Protein AF-A0A2H6N7Z5-F1 (afdb_monomer)

Foldseek 3Di:
DVVVLQCDQAPVRVVVDDPVVNVVVLVVVLVVLQVLVVVLVVCVVVDDPVCVVVSVVSVVVSVVVQVSSCNSNVHRRDHDPPPPPPPDPPPPPPPDDDDDPPDDDDDDDDDDDDDD

Structure (mmCIF, N/CA/C/O backbone):
data_AF-A0A2H6N7Z5-F1
#
_entry.id   AF-A0A2H6N7Z5-F1
#
loop_
_atom_site.group_PDB
_atom_site.id
_atom_site.type_symbol
_atom_site.label_atom_id
_atom_site.label_alt_id
_atom_site.label_comp_id
_atom_site.label_asym_id
_atom_site.label_entity_id
_atom_site.label_seq_id
_atom_site.pdbx_PDB_ins_code
_atom_site.Cartn_x
_atom_site.Cartn_y
_atom_site.Cartn_z
_atom_site.occupancy
_atom_site.B_iso_or_equiv
_atom_site.auth_seq_id
_atom_site.auth_comp_id
_atom_site.auth_asym_id
_atom_site.auth_atom_id
_atom_site.pdbx_PDB_model_num
ATOM 1 N N . PRO A 1 1 ? -9.042 1.613 -3.367 1.00 92.50 1 PRO A N 1
ATOM 2 C CA . PRO A 1 1 ? -8.789 0.870 -2.099 1.00 92.50 1 PRO A CA 1
ATOM 3 C C . PRO A 1 1 ? -9.056 1.723 -0.845 1.00 92.50 1 PRO A C 1
ATOM 5 O O . PRO A 1 1 ? -9.774 1.280 0.043 1.00 92.50 1 PRO A O 1
ATOM 8 N N . MET A 1 2 ? -8.543 2.958 -0.789 1.00 97.31 2 MET A N 1
ATOM 9 C CA . MET A 1 2 ? -8.599 3.793 0.423 1.00 97.31 2 MET A CA 1
ATOM 10 C C . MET A 1 2 ? -9.995 4.194 0.902 1.00 97.31 2 MET A C 1
ATOM 12 O O . MET A 1 2 ? -10.219 4.280 2.104 1.00 97.31 2 MET A O 1
ATOM 16 N N . ALA A 1 3 ? -10.967 4.354 0.001 1.00 97.50 3 ALA A N 1
ATOM 17 C CA . ALA A 1 3 ? -12.356 4.592 0.399 1.00 97.50 3 ALA A CA 1
ATOM 18 C C . ALA A 1 3 ? -12.898 3.483 1.326 1.00 97.50 3 ALA A C 1
ATOM 20 O O . ALA A 1 3 ? -13.532 3.784 2.333 1.00 97.50 3 ALA A O 1
ATOM 21 N N . TYR A 1 4 ? -12.581 2.215 1.035 1.00 97.56 4 TYR A N 1
ATOM 22 C CA . TYR A 1 4 ? -12.947 1.084 1.893 1.00 97.56 4 TYR A CA 1
ATOM 23 C C . TYR A 1 4 ? -12.183 1.113 3.220 1.00 97.56 4 TYR A C 1
ATOM 25 O O . TYR A 1 4 ? -12.788 0.947 4.273 1.00 97.56 4 TYR A O 1
ATOM 33 N N . ALA A 1 5 ? -10.872 1.368 3.192 1.00 97.00 5 ALA A N 1
ATOM 34 C CA . ALA A 1 5 ? -10.083 1.444 4.419 1.00 97.00 5 ALA A CA 1
ATOM 35 C C . ALA A 1 5 ? -10.642 2.515 5.373 1.00 97.00 5 ALA A C 1
ATOM 37 O O . ALA A 1 5 ? -10.934 2.207 6.523 1.00 97.00 5 ALA A O 1
ATOM 38 N N . ARG A 1 6 ? -10.898 3.739 4.894 1.00 97.06 6 ARG A N 1
ATOM 39 C CA . ARG A 1 6 ? -11.478 4.812 5.724 1.00 97.06 6 ARG A CA 1
ATOM 40 C C . ARG A 1 6 ? -12.863 4.449 6.271 1.00 97.06 6 ARG A C 1
ATOM 42 O O . ARG A 1 6 ? -13.147 4.667 7.444 1.00 97.06 6 ARG A O 1
ATOM 49 N N . ALA A 1 7 ? -13.716 3.847 5.443 1.00 96.69 7 ALA A N 1
ATOM 50 C CA . ALA A 1 7 ? -15.079 3.503 5.842 1.00 96.69 7 ALA A CA 1
ATOM 51 C C . ALA A 1 7 ? -15.151 2.414 6.930 1.00 96.69 7 ALA A C 1
ATOM 53 O O . ALA A 1 7 ? -16.089 2.415 7.729 1.00 96.69 7 ALA A O 1
ATOM 54 N N . PHE A 1 8 ? -14.189 1.485 6.958 1.00 97.12 8 PHE A N 1
ATOM 55 C CA . PHE A 1 8 ? -14.290 0.264 7.768 1.00 97.12 8 PHE A CA 1
ATOM 56 C C . PHE A 1 8 ? -13.167 0.071 8.794 1.00 97.12 8 PHE A C 1
ATOM 58 O O . PHE A 1 8 ? -13.366 -0.655 9.765 1.00 97.12 8 PHE A O 1
ATOM 65 N N . LEU A 1 9 ? -11.999 0.688 8.599 1.00 96.69 9 LEU A N 1
ATOM 66 C CA . LEU A 1 9 ? -10.804 0.461 9.422 1.00 96.69 9 LEU A CA 1
ATOM 67 C C . LEU A 1 9 ? -10.391 1.664 10.271 1.00 96.69 9 LEU A C 1
ATOM 69 O O . LEU A 1 9 ? -9.684 1.464 11.256 1.00 96.69 9 LEU A O 1
ATOM 73 N N . GLU A 1 10 ? -10.849 2.872 9.929 1.00 95.56 10 GLU A N 1
ATOM 74 C CA . GLU A 1 10 ? -10.622 4.070 10.741 1.00 95.56 10 GLU A CA 1
ATOM 75 C C . GLU A 1 10 ? -11.198 3.873 12.149 1.00 95.56 10 GLU A C 1
ATOM 77 O O . GLU A 1 10 ? -12.313 3.373 12.300 1.00 95.56 10 GLU A O 1
ATOM 82 N N . GLU A 1 11 ? -10.466 4.270 13.192 1.00 91.12 11 GLU A N 1
ATOM 83 C CA . GLU A 1 11 ? -10.788 3.924 14.585 1.00 91.12 11 GLU A CA 1
ATOM 84 C C . GLU A 1 11 ? -12.216 4.323 15.009 1.00 91.12 11 GLU A C 1
ATOM 86 O O . GLU A 1 11 ? -12.893 3.600 15.748 1.00 91.12 11 GLU A O 1
ATOM 91 N N . THR A 1 12 ? -12.699 5.464 14.515 1.00 92.81 12 THR A N 1
ATOM 92 C CA . THR A 1 12 ? -14.048 5.989 14.778 1.00 92.81 12 THR A CA 1
ATOM 93 C C . THR A 1 12 ? -15.151 5.135 14.144 1.00 92.81 12 THR A C 1
ATOM 95 O O . THR A 1 12 ? -16.268 5.071 14.666 1.00 92.81 12 THR A O 1
ATOM 98 N N . ASN A 1 13 ? -14.848 4.454 13.037 1.00 92.06 13 ASN A N 1
ATOM 99 C CA . ASN A 1 13 ? -15.782 3.631 12.274 1.00 92.06 13 ASN A CA 1
ATOM 100 C C . ASN A 1 13 ? -15.653 2.141 12.602 1.00 92.06 13 ASN A C 1
ATOM 102 O O . ASN A 1 13 ? -16.670 1.457 12.690 1.00 92.06 13 ASN A O 1
ATOM 106 N N . ALA A 1 14 ? -14.438 1.652 12.848 1.00 93.31 14 ALA A N 1
ATOM 107 C CA . ALA A 1 14 ? -14.143 0.246 13.109 1.00 93.31 14 ALA A CA 1
ATOM 108 C C . ALA A 1 14 ? -14.918 -0.309 14.316 1.00 93.31 14 ALA A C 1
ATOM 110 O O . ALA A 1 14 ? -15.388 -1.442 14.270 1.00 93.31 14 ALA A O 1
ATOM 111 N N . LYS A 1 15 ? -15.150 0.514 15.353 1.00 94.00 15 LYS A N 1
ATOM 112 C CA . LYS A 1 15 ? -15.924 0.154 16.563 1.00 94.00 15 LYS A CA 1
ATOM 113 C C . LYS A 1 15 ? -17.388 -0.227 16.278 1.00 94.00 15 LYS A C 1
ATOM 115 O O . LYS A 1 15 ? -18.059 -0.759 17.156 1.00 94.00 15 LYS A O 1
ATOM 120 N N . LYS A 1 16 ? -17.897 0.05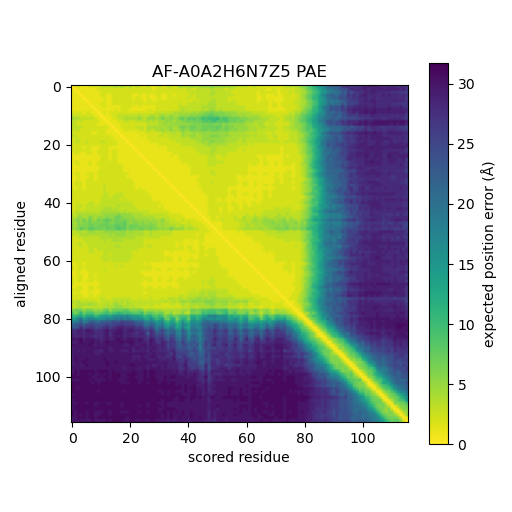8 15.072 1.00 96.31 16 LYS A N 1
ATOM 121 C CA . LYS A 1 16 ? -19.261 -0.280 14.627 1.00 96.31 16 LYS A CA 1
ATOM 122 C C . LYS A 1 16 ? -19.368 -1.701 14.057 1.00 96.31 16 LYS A C 1
ATOM 124 O O . LYS A 1 16 ? -20.480 -2.154 13.796 1.00 96.31 16 LYS A O 1
ATOM 129 N N . TYR A 1 17 ? -18.244 -2.385 13.842 1.00 96.56 17 TYR A N 1
ATOM 130 C CA . TYR A 1 17 ? -18.180 -3.684 13.177 1.00 96.56 17 TYR A CA 1
ATOM 131 C C . TYR A 1 17 ? -17.575 -4.760 14.091 1.00 96.56 17 TYR A C 1
ATOM 133 O O . TYR A 1 17 ? -16.820 -4.435 15.006 1.00 96.56 17 TYR A O 1
ATOM 141 N N . PRO A 1 18 ? -17.868 -6.052 13.852 1.00 97.56 18 PRO A N 1
ATOM 142 C CA . PRO A 1 18 ? -17.256 -7.144 14.604 1.00 97.56 18 PRO A CA 1
ATOM 143 C C . PRO A 1 18 ? -15.727 -7.186 14.454 1.00 97.56 18 PRO A C 1
ATOM 145 O O . PRO A 1 18 ? -15.202 -7.165 13.337 1.00 97.56 18 PRO A O 1
ATOM 148 N N . ASP A 1 19 ? -15.010 -7.349 15.570 1.00 96.25 19 ASP A N 1
ATOM 149 C CA . ASP A 1 19 ? -13.539 -7.362 15.616 1.00 96.25 19 ASP A CA 1
ATOM 150 C C . ASP A 1 19 ? -12.897 -8.353 14.639 1.00 96.25 19 ASP A C 1
ATOM 152 O O . ASP A 1 19 ? -11.852 -8.072 14.051 1.00 96.25 19 ASP A O 1
ATOM 156 N N . ASN A 1 20 ? -13.497 -9.532 14.456 1.00 97.25 20 ASN A N 1
ATOM 157 C CA . ASN A 1 20 ? -12.980 -10.554 13.547 1.00 97.25 20 ASN A CA 1
ATOM 158 C C . ASN A 1 20 ? -13.034 -10.103 12.079 1.00 97.25 20 ASN A C 1
ATOM 160 O O . ASN A 1 20 ? -12.112 -10.401 11.323 1.00 97.25 20 ASN A O 1
ATOM 164 N N . GLN A 1 21 ? -14.072 -9.362 11.684 1.00 97.00 21 GLN A N 1
ATOM 165 C CA . GLN A 1 21 ? -14.198 -8.825 10.327 1.00 97.00 21 GLN A CA 1
ATOM 166 C C . GLN A 1 21 ? -13.225 -7.666 10.102 1.00 97.00 21 GLN A C 1
ATOM 168 O O . GLN A 1 21 ? -12.567 -7.619 9.064 1.00 97.00 21 GLN A O 1
ATOM 173 N N . VAL A 1 22 ? -13.065 -6.781 11.094 1.00 97.31 22 VAL A N 1
ATOM 174 C CA . VAL A 1 22 ? -12.077 -5.690 11.041 1.00 97.31 22 VAL A CA 1
ATOM 175 C C . VAL A 1 22 ? -10.660 -6.257 10.926 1.00 97.31 22 VAL A C 1
ATOM 177 O O . VAL A 1 22 ? -9.891 -5.821 10.072 1.00 97.31 22 VAL A O 1
ATOM 180 N N . LYS A 1 23 ? -10.315 -7.272 11.731 1.00 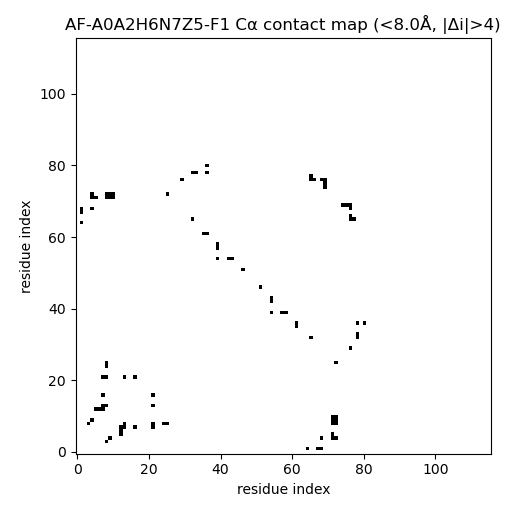96.94 23 LYS A N 1
ATOM 181 C CA . LYS A 1 23 ? -9.011 -7.955 11.664 1.00 96.94 23 LYS A CA 1
ATOM 182 C C . LYS A 1 23 ? -8.767 -8.613 10.308 1.00 96.94 23 LYS A C 1
ATOM 184 O O . LYS A 1 23 ? -7.678 -8.459 9.763 1.00 96.94 23 LYS A O 1
ATOM 189 N N . LEU A 1 24 ? -9.766 -9.306 9.758 1.00 98.00 24 LEU A N 1
ATOM 190 C CA . LEU A 1 24 ? -9.665 -9.919 8.433 1.00 98.00 24 LEU A CA 1
ATOM 191 C C . LEU A 1 24 ? -9.441 -8.865 7.345 1.00 98.00 24 LEU A C 1
ATOM 193 O O . LEU A 1 24 ? -8.568 -9.029 6.501 1.00 98.00 24 LEU A O 1
ATOM 197 N N . LEU A 1 25 ? -10.195 -7.765 7.375 1.00 98.00 25 LEU A N 1
ATOM 198 C CA . LEU A 1 25 ? -10.042 -6.702 6.389 1.00 98.00 25 LEU A CA 1
ATOM 199 C C . LEU A 1 25 ? -8.666 -6.031 6.492 1.00 98.00 25 LEU A C 1
ATOM 201 O O . LEU A 1 25 ? -8.042 -5.779 5.464 1.00 98.00 25 LEU A O 1
ATOM 205 N N . LYS A 1 26 ? -8.161 -5.800 7.712 1.00 97.44 26 LYS A N 1
ATOM 206 C CA . LYS A 1 26 ? -6.787 -5.320 7.918 1.00 97.44 26 LYS A CA 1
ATOM 207 C C . LYS A 1 26 ? -5.764 -6.246 7.260 1.00 97.44 26 LYS A C 1
ATOM 209 O O . LYS A 1 26 ? -4.870 -5.768 6.573 1.00 97.44 26 LYS A O 1
ATOM 214 N N . GLU A 1 27 ? -5.925 -7.554 7.429 1.00 97.88 27 GLU A N 1
ATOM 215 C CA . GLU A 1 27 ? -5.031 -8.542 6.824 1.00 97.88 27 GLU A CA 1
ATOM 216 C C . GLU A 1 27 ? -5.077 -8.522 5.291 1.00 97.88 27 GLU A C 1
ATOM 218 O O . GLU A 1 27 ? -4.034 -8.485 4.642 1.00 97.88 27 GLU A O 1
ATOM 223 N N . ILE A 1 28 ? -6.272 -8.431 4.702 1.00 98.12 28 ILE A N 1
ATOM 224 C CA . ILE A 1 28 ? -6.434 -8.290 3.247 1.00 98.12 28 ILE A CA 1
ATOM 225 C C . ILE A 1 28 ? -5.707 -7.039 2.731 1.00 98.12 28 ILE A C 1
ATOM 227 O O . ILE A 1 28 ? -5.070 -7.086 1.682 1.00 98.12 28 ILE A O 1
ATOM 231 N N . PHE A 1 29 ? -5.758 -5.922 3.462 1.00 98.25 29 PHE A N 1
ATOM 232 C CA . PHE A 1 29 ? -5.039 -4.705 3.075 1.00 98.25 29 PHE A CA 1
ATOM 233 C C . PHE A 1 29 ? -3.513 -4.842 3.156 1.00 98.25 29 PHE A C 1
ATOM 235 O O . PHE A 1 29 ? -2.824 -4.254 2.321 1.00 98.25 29 PHE A O 1
ATOM 242 N N . ARG A 1 30 ? -2.979 -5.630 4.098 1.00 97.56 30 ARG A N 1
ATOM 243 C CA . ARG A 1 30 ? -1.536 -5.936 4.152 1.00 97.56 30 ARG A CA 1
ATOM 244 C C . ARG A 1 30 ? -1.099 -6.752 2.944 1.00 97.56 30 ARG A C 1
ATOM 246 O O . ARG A 1 30 ? -0.141 -6.374 2.279 1.00 97.56 30 ARG A O 1
ATOM 253 N N . GLN A 1 31 ? -1.850 -7.801 2.617 1.00 97.44 31 GLN A N 1
ATOM 254 C CA . GLN A 1 31 ? -1.591 -8.630 1.437 1.00 97.44 31 GLN A CA 1
ATOM 255 C C . GLN A 1 31 ? -1.722 -7.823 0.142 1.00 97.44 31 GLN A C 1
ATOM 257 O O . GLN A 1 31 ? -0.921 -7.972 -0.775 1.00 97.44 31 GLN A O 1
ATOM 262 N N . PHE A 1 32 ? -2.700 -6.917 0.072 1.00 97.88 32 PHE A N 1
ATOM 263 C CA . PHE A 1 32 ? -2.850 -5.995 -1.051 1.00 97.88 32 PHE A CA 1
ATOM 264 C C . PHE A 1 32 ? -1.638 -5.067 -1.197 1.00 97.88 32 PHE A C 1
ATOM 266 O O . PHE A 1 32 ? -1.128 -4.905 -2.302 1.00 97.88 32 PHE A O 1
ATOM 273 N N . ALA A 1 33 ? -1.159 -4.478 -0.096 1.00 97.50 33 ALA A N 1
ATOM 274 C CA . ALA A 1 33 ? 0.037 -3.643 -0.108 1.00 97.50 33 ALA A CA 1
ATOM 275 C C . ALA A 1 33 ? 1.262 -4.433 -0.597 1.00 97.50 33 ALA A C 1
ATOM 277 O O . ALA A 1 33 ? 1.954 -3.977 -1.503 1.00 97.50 33 ALA A O 1
ATOM 278 N N . GLU A 1 34 ? 1.478 -5.638 -0.069 1.00 96.62 34 GLU A N 1
ATOM 279 C CA . GLU A 1 34 ? 2.557 -6.531 -0.499 1.00 96.62 34 GLU A CA 1
ATOM 280 C C . GLU A 1 34 ? 2.482 -6.851 -2.000 1.00 96.62 34 GLU A C 1
ATOM 282 O O . GLU A 1 34 ? 3.460 -6.653 -2.721 1.00 96.62 34 GLU A O 1
ATOM 287 N N . ALA A 1 35 ? 1.308 -7.254 -2.494 1.00 96.69 35 ALA A N 1
ATOM 288 C CA . ALA A 1 35 ? 1.101 -7.560 -3.906 1.00 96.69 35 ALA A CA 1
ATOM 289 C C . ALA A 1 35 ? 1.357 -6.343 -4.814 1.00 96.69 35 ALA A C 1
ATOM 291 O O . ALA A 1 35 ? 1.941 -6.485 -5.888 1.00 96.69 35 ALA A O 1
ATOM 292 N N . CYS A 1 36 ? 0.961 -5.137 -4.389 1.00 97.75 36 CYS A N 1
ATOM 293 C CA . CYS A 1 36 ? 1.259 -3.905 -5.122 1.00 97.75 36 CYS A CA 1
ATOM 294 C C . CYS A 1 36 ? 2.764 -3.625 -5.203 1.00 97.75 36 CYS A C 1
ATOM 296 O O . CYS A 1 36 ? 3.247 -3.241 -6.268 1.00 97.75 36 CYS A O 1
ATOM 298 N N . GLY A 1 37 ? 3.505 -3.823 -4.111 1.00 96.69 37 GLY A N 1
ATOM 299 C CA . GLY A 1 37 ? 4.956 -3.651 -4.115 1.00 96.69 37 GLY A CA 1
ATOM 300 C C . GLY A 1 37 ? 5.658 -4.655 -5.034 1.00 96.69 37 GLY A C 1
ATOM 301 O O . GLY A 1 37 ? 6.444 -4.245 -5.886 1.00 96.69 37 GLY A O 1
ATOM 302 N N . GLN A 1 38 ? 5.290 -5.938 -4.957 1.00 96.69 38 GLN A N 1
ATOM 303 C CA . GLN A 1 38 ? 5.837 -6.979 -5.838 1.00 96.69 38 GLN A CA 1
ATOM 304 C C . GLN A 1 38 ? 5.540 -6.682 -7.314 1.00 96.69 38 GLN A C 1
ATOM 306 O O . GLN A 1 38 ? 6.407 -6.824 -8.175 1.00 96.69 38 GLN A O 1
ATOM 311 N N . ALA A 1 39 ? 4.324 -6.220 -7.620 1.00 96.75 39 ALA A N 1
ATOM 312 C CA . ALA A 1 39 ? 3.951 -5.836 -8.977 1.00 96.75 39 ALA A CA 1
ATOM 313 C C . ALA A 1 39 ? 4.785 -4.655 -9.499 1.00 96.75 39 ALA A C 1
ATOM 315 O O . ALA A 1 39 ? 5.167 -4.658 -10.668 1.00 96.75 39 ALA A O 1
ATOM 316 N N . LEU A 1 40 ? 5.105 -3.670 -8.652 1.00 96.94 40 LEU A N 1
ATOM 317 C CA . LEU A 1 40 ? 5.973 -2.549 -9.026 1.00 96.94 40 LEU A CA 1
ATOM 318 C C . LEU A 1 40 ? 7.413 -2.991 -9.297 1.00 96.94 40 LEU A C 1
ATOM 320 O O . LEU A 1 40 ? 7.999 -2.513 -10.267 1.00 96.94 40 LEU A O 1
ATOM 324 N N . GLU A 1 41 ? 7.962 -3.909 -8.499 1.00 95.31 41 GLU A N 1
ATOM 325 C CA . GLU A 1 41 ? 9.297 -4.479 -8.737 1.00 95.31 41 GLU A CA 1
ATOM 326 C C . GLU A 1 41 ? 9.359 -5.272 -10.045 1.00 95.31 41 GLU A C 1
ATOM 328 O O . GLU A 1 41 ? 10.327 -5.173 -10.801 1.00 95.31 41 GLU A O 1
ATOM 333 N N . VAL A 1 42 ? 8.322 -6.065 -10.336 1.00 96.25 42 VAL A N 1
ATOM 334 C CA . VAL A 1 42 ? 8.218 -6.776 -11.615 1.00 96.25 42 VAL A CA 1
ATOM 335 C C . VAL A 1 42 ? 8.116 -5.776 -12.764 1.00 96.25 42 VAL A C 1
ATOM 337 O O . VAL A 1 42 ? 8.811 -5.942 -13.765 1.00 96.25 42 VAL A O 1
ATOM 340 N N . ASN A 1 43 ? 7.309 -4.720 -12.614 1.00 96.62 43 ASN A N 1
ATOM 341 C CA . ASN A 1 43 ? 7.165 -3.689 -13.638 1.00 96.62 43 ASN A CA 1
ATOM 342 C C . ASN A 1 43 ? 8.507 -3.002 -13.931 1.00 96.62 43 ASN A C 1
ATOM 344 O O . ASN A 1 43 ? 8.889 -2.880 -15.089 1.00 96.62 43 ASN A O 1
ATOM 348 N N . GLU A 1 44 ? 9.277 -2.654 -12.900 1.00 95.62 44 GLU A N 1
ATOM 349 C CA . GLU A 1 44 ? 10.592 -2.010 -13.034 1.00 95.62 44 GLU A CA 1
ATOM 350 C C . GLU A 1 44 ? 11.588 -2.800 -13.894 1.00 95.62 44 GLU A C 1
ATOM 352 O O . GLU A 1 44 ? 12.403 -2.208 -14.595 1.00 95.62 44 GLU A O 1
ATOM 357 N N . ARG A 1 45 ? 11.505 -4.136 -13.886 1.00 95.75 45 ARG A N 1
ATOM 358 C CA . ARG A 1 45 ? 12.376 -5.007 -14.694 1.00 95.75 45 ARG A CA 1
ATOM 359 C C . ARG A 1 45 ? 11.923 -5.140 -16.151 1.00 95.75 45 ARG A C 1
ATOM 361 O O . ARG A 1 45 ? 12.699 -5.615 -16.976 1.00 95.75 45 ARG A O 1
ATOM 368 N N . LEU A 1 46 ? 10.669 -4.802 -16.454 1.00 96.00 46 LEU A N 1
ATOM 369 C CA . LEU A 1 46 ? 10.033 -5.033 -17.758 1.00 96.00 46 LEU A CA 1
ATOM 370 C C . LEU A 1 46 ? 9.842 -3.754 -18.582 1.00 96.00 46 LEU A C 1
ATOM 372 O O . LEU A 1 46 ? 9.690 -3.836 -19.803 1.00 96.00 46 LEU A O 1
ATOM 376 N N . ILE A 1 47 ? 9.817 -2.594 -17.929 1.00 95.12 47 ILE A N 1
ATOM 377 C CA . ILE A 1 47 ? 9.626 -1.299 -18.583 1.00 95.12 47 ILE A CA 1
ATOM 378 C C . ILE A 1 47 ? 10.828 -0.891 -19.440 1.00 95.12 47 ILE A C 1
ATOM 380 O O . ILE A 1 47 ? 11.965 -1.312 -19.224 1.00 95.12 47 ILE A O 1
ATOM 384 N N . LYS A 1 48 ? 10.561 -0.035 -20.426 1.00 96.38 48 LYS A N 1
ATOM 385 C CA . LYS A 1 48 ? 11.577 0.593 -21.279 1.00 96.38 48 LYS A CA 1
ATOM 386 C C . LYS A 1 48 ? 11.986 1.966 -20.736 1.00 96.38 48 LYS A C 1
ATOM 388 O O . LYS A 1 48 ? 11.320 2.520 -19.864 1.00 96.38 48 LYS A O 1
ATOM 393 N N . GLU A 1 49 ? 13.080 2.523 -21.260 1.00 94.94 49 GLU A N 1
ATOM 394 C CA . GLU A 1 49 ? 13.647 3.807 -20.811 1.00 94.94 49 GLU A CA 1
ATOM 395 C C . GLU A 1 49 ? 12.641 4.969 -20.887 1.00 94.94 49 GLU A C 1
ATOM 397 O O . GLU A 1 49 ? 12.567 5.794 -19.980 1.00 94.94 49 GLU A O 1
ATOM 402 N N . ASP A 1 50 ? 11.794 4.983 -21.915 1.00 96.75 50 ASP A N 1
ATOM 403 C CA . ASP A 1 50 ? 10.739 5.980 -22.116 1.00 96.75 50 ASP A CA 1
ATOM 404 C C . ASP A 1 50 ? 9.584 5.883 -21.100 1.00 96.75 50 ASP A C 1
ATOM 406 O O . ASP A 1 50 ? 8.729 6.763 -21.056 1.00 96.75 50 ASP A O 1
ATOM 410 N N . GLN A 1 51 ? 9.556 4.845 -20.259 1.00 97.44 51 GLN A N 1
ATOM 411 C CA . GLN A 1 51 ? 8.521 4.617 -19.244 1.00 97.44 51 GLN A CA 1
ATOM 412 C C . GLN A 1 51 ? 9.010 4.860 -17.805 1.00 97.44 51 GLN A C 1
ATOM 414 O O . GLN A 1 51 ? 8.237 4.682 -16.861 1.00 97.44 51 GLN A O 1
ATOM 419 N N . LEU A 1 52 ? 10.272 5.263 -17.611 1.00 95.50 52 LEU A N 1
ATOM 420 C CA . LEU A 1 52 ? 10.863 5.424 -16.276 1.00 95.50 52 LEU A CA 1
ATOM 421 C C . LEU A 1 52 ? 10.162 6.499 -15.435 1.00 95.50 52 LEU A C 1
ATOM 423 O O . LEU A 1 52 ? 9.912 6.281 -14.252 1.00 95.50 52 LEU A O 1
ATOM 427 N N . GLU A 1 53 ? 9.795 7.632 -16.039 1.00 97.69 53 GLU A N 1
ATOM 428 C CA . GLU A 1 53 ? 9.089 8.714 -15.335 1.00 97.69 53 GLU A CA 1
ATOM 429 C C . GLU A 1 53 ? 7.742 8.234 -14.777 1.00 97.69 53 GLU A C 1
ATOM 431 O O . GLU A 1 53 ? 7.424 8.462 -13.608 1.00 97.69 53 GLU A O 1
ATOM 436 N N . TYR A 1 54 ? 6.997 7.474 -15.582 1.00 97.88 54 TYR A N 1
ATOM 437 C CA . TYR A 1 54 ? 5.727 6.887 -15.167 1.00 97.88 54 TYR A CA 1
ATOM 438 C C . TYR A 1 54 ? 5.901 5.881 -14.018 1.00 97.88 54 TYR A C 1
ATOM 440 O O . TYR A 1 54 ? 5.124 5.887 -13.064 1.00 97.88 54 TYR A O 1
ATOM 448 N N . GLN A 1 55 ? 6.943 5.044 -14.057 1.00 97.38 55 GLN A N 1
ATOM 449 C CA . GLN A 1 55 ? 7.242 4.103 -12.972 1.00 97.38 55 GLN A CA 1
ATOM 450 C C . GLN A 1 55 ? 7.548 4.823 -11.651 1.00 97.38 55 GLN A C 1
ATOM 452 O O . GLN A 1 55 ? 7.066 4.402 -10.596 1.00 97.38 55 GLN A O 1
ATOM 457 N N . GLU A 1 56 ? 8.321 5.908 -11.681 1.00 96.94 56 GLU A N 1
ATOM 458 C CA . GLU A 1 56 ? 8.625 6.683 -10.474 1.00 96.94 56 GLU A CA 1
ATOM 459 C C . GLU A 1 56 ? 7.381 7.384 -9.910 1.00 96.94 56 GLU A C 1
ATOM 461 O O . GLU A 1 56 ? 7.168 7.390 -8.691 1.00 96.94 56 GLU A O 1
ATOM 466 N N . GLU A 1 57 ? 6.495 7.884 -10.775 1.00 98.06 57 GLU A N 1
ATOM 467 C CA . GLU A 1 57 ? 5.192 8.404 -10.359 1.00 98.06 57 GLU A CA 1
ATOM 468 C C . GLU A 1 57 ? 4.340 7.311 -9.687 1.00 98.06 57 GLU A C 1
ATOM 470 O O . GLU A 1 57 ? 3.803 7.515 -8.593 1.00 98.06 57 GLU A O 1
ATOM 475 N N . MET A 1 58 ? 4.276 6.109 -10.271 1.00 97.81 58 MET A N 1
ATOM 476 C CA . MET A 1 58 ? 3.574 4.971 -9.670 1.00 97.81 58 MET A CA 1
ATOM 477 C C . MET A 1 58 ? 4.150 4.586 -8.301 1.00 97.81 58 MET A C 1
ATOM 479 O O . MET A 1 58 ? 3.387 4.375 -7.352 1.00 97.81 58 MET A O 1
ATOM 483 N N . LYS A 1 59 ? 5.481 4.539 -8.157 1.00 97.12 59 LYS A N 1
ATOM 484 C CA . LYS A 1 59 ? 6.145 4.293 -6.865 1.00 97.12 59 LYS A CA 1
ATOM 485 C C . LYS A 1 59 ? 5.814 5.385 -5.845 1.00 97.12 59 LYS A C 1
ATOM 487 O O . LYS A 1 59 ? 5.604 5.077 -4.670 1.00 97.12 59 LYS A O 1
ATOM 492 N N . SER A 1 60 ? 5.741 6.648 -6.267 1.00 97.69 60 SER A N 1
ATOM 493 C CA . SER A 1 60 ? 5.332 7.771 -5.413 1.00 97.69 60 SER A CA 1
ATOM 494 C C . SER A 1 60 ? 3.889 7.607 -4.921 1.00 97.69 60 SER A C 1
ATOM 496 O O . SER A 1 60 ? 3.625 7.672 -3.716 1.00 97.69 60 SER A O 1
ATOM 498 N N . HIS A 1 61 ? 2.957 7.290 -5.824 1.00 97.44 61 HIS A N 1
ATOM 499 C CA . HIS A 1 61 ? 1.561 7.020 -5.476 1.00 97.44 61 HIS A CA 1
ATOM 500 C C . HIS A 1 61 ? 1.414 5.828 -4.530 1.00 97.44 61 HIS A C 1
ATOM 502 O O . HIS A 1 61 ? 0.663 5.902 -3.556 1.00 97.44 61 HIS A O 1
ATOM 508 N N . TYR A 1 62 ? 2.178 4.763 -4.756 1.00 98.12 62 TYR A N 1
ATOM 509 C CA . TYR A 1 62 ? 2.220 3.614 -3.862 1.00 98.12 62 TYR A CA 1
ATOM 510 C C . TYR A 1 62 ? 2.724 3.983 -2.461 1.00 98.12 62 TYR A C 1
ATOM 512 O O . TYR A 1 62 ? 2.071 3.655 -1.472 1.00 98.12 62 TYR A O 1
ATOM 520 N N . LYS A 1 63 ? 3.818 4.748 -2.346 1.00 97.50 63 LYS A N 1
ATOM 521 C CA . LYS A 1 63 ? 4.321 5.244 -1.050 1.00 97.50 63 LYS A CA 1
ATOM 522 C C . LYS A 1 63 ? 3.283 6.100 -0.318 1.00 97.50 63 LYS A C 1
ATOM 524 O O . LYS A 1 63 ? 3.122 5.964 0.894 1.00 97.50 63 LYS A O 1
ATOM 529 N N . ASN A 1 64 ? 2.558 6.955 -1.039 1.00 97.50 64 ASN A N 1
ATOM 530 C CA . ASN A 1 64 ? 1.479 7.756 -0.460 1.00 97.50 64 ASN A CA 1
ATOM 531 C C . ASN A 1 64 ? 0.316 6.884 0.022 1.00 97.50 64 ASN A C 1
ATOM 533 O O . ASN A 1 64 ? -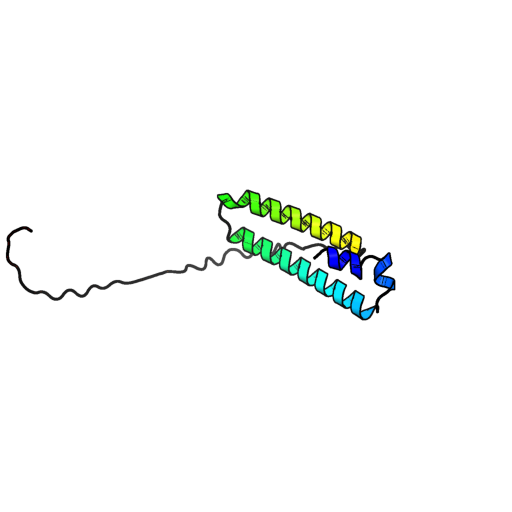0.188 7.102 1.121 1.00 97.50 64 ASN A O 1
ATOM 537 N N . MET A 1 65 ? -0.050 5.853 -0.740 1.00 97.88 65 MET A N 1
ATOM 538 C CA . MET A 1 65 ? -1.047 4.873 -0.317 1.00 97.88 65 MET A CA 1
ATOM 539 C C . MET A 1 65 ? -0.617 4.128 0.955 1.00 97.88 65 MET A C 1
ATOM 541 O O . MET A 1 65 ? -1.436 3.969 1.853 1.00 97.88 65 MET A O 1
ATOM 545 N N . LEU A 1 66 ? 0.646 3.696 1.071 1.00 97.69 66 LEU A N 1
ATOM 546 C CA . LEU A 1 66 ? 1.144 3.031 2.285 1.00 97.69 66 LEU A CA 1
ATOM 547 C C . LEU A 1 66 ? 1.097 3.945 3.513 1.00 97.69 66 LEU A C 1
ATOM 549 O O . LEU A 1 66 ? 0.747 3.493 4.604 1.00 97.69 66 LEU A O 1
ATOM 553 N N . ARG A 1 67 ? 1.433 5.229 3.339 1.00 97.25 67 ARG A N 1
ATOM 554 C CA . ARG A 1 67 ? 1.343 6.242 4.399 1.00 97.25 67 ARG A CA 1
ATOM 555 C C . ARG A 1 67 ? -0.094 6.386 4.885 1.00 97.25 67 ARG A C 1
ATOM 557 O O . ARG A 1 67 ? -0.354 6.239 6.072 1.00 97.25 67 ARG A O 1
ATOM 564 N N . GLU A 1 68 ? -1.018 6.596 3.956 1.00 97.38 68 GLU A N 1
ATOM 565 C CA . GLU A 1 68 ? -2.432 6.759 4.277 1.00 97.38 68 GLU A CA 1
ATOM 566 C C . GLU A 1 68 ? -3.014 5.499 4.936 1.00 97.38 68 GLU A C 1
ATOM 568 O O . GLU A 1 68 ? -3.729 5.572 5.932 1.00 97.38 68 GLU A O 1
ATOM 573 N N . LEU A 1 69 ? -2.659 4.318 4.426 1.00 97.44 69 LEU A N 1
ATOM 574 C CA . LEU A 1 69 ? -3.083 3.051 5.007 1.00 97.44 69 LEU A CA 1
ATOM 575 C C . LEU A 1 69 ? -2.544 2.873 6.435 1.00 97.44 69 LEU A C 1
ATOM 577 O O . LEU A 1 69 ? -3.271 2.383 7.299 1.00 97.44 69 LEU A O 1
ATOM 581 N N . SER A 1 70 ? -1.307 3.314 6.693 1.00 97.12 70 SER A N 1
ATOM 582 C CA . SER A 1 70 ? -0.702 3.275 8.029 1.00 97.12 70 SER A CA 1
ATOM 583 C C . SER A 1 70 ? -1.457 4.154 9.026 1.00 97.12 70 SER A C 1
ATOM 585 O O . SER A 1 70 ? -1.713 3.732 10.153 1.00 97.12 70 SER A O 1
ATOM 587 N N . GLU A 1 71 ? -1.863 5.351 8.597 1.00 96.50 71 GLU A N 1
ATOM 588 C CA . GLU A 1 71 ? -2.685 6.268 9.394 1.00 96.50 71 GLU A CA 1
ATOM 589 C C . GLU A 1 71 ? -4.058 5.654 9.697 1.00 96.50 71 GLU A C 1
ATOM 591 O O . GLU A 1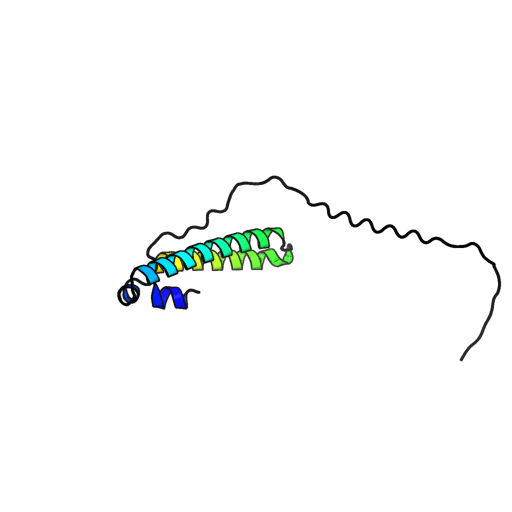 71 ? -4.467 5.578 10.854 1.00 96.50 71 GLU A O 1
ATOM 596 N N . VAL A 1 72 ? -4.748 5.139 8.675 1.00 96.81 72 VAL A N 1
ATOM 597 C CA . VAL A 1 72 ? -6.093 4.561 8.821 1.00 96.81 72 VAL A CA 1
ATOM 598 C C . VAL A 1 72 ? -6.092 3.314 9.709 1.00 96.81 72 VAL A C 1
ATOM 600 O O . VAL A 1 72 ? -7.012 3.117 10.502 1.00 96.81 72 VAL A O 1
ATOM 603 N N . MET A 1 73 ? -5.080 2.454 9.588 1.00 95.44 73 MET A N 1
ATOM 604 C CA . MET A 1 73 ? -4.983 1.217 10.369 1.00 95.44 73 MET A CA 1
ATOM 605 C C . MET A 1 73 ? -4.318 1.411 11.739 1.00 95.44 73 MET A C 1
ATOM 607 O O . MET A 1 73 ? -4.374 0.481 12.556 1.00 95.44 73 MET A O 1
ATOM 611 N N . ASN A 1 74 ? -3.738 2.591 11.984 1.00 94.25 74 ASN A N 1
ATOM 612 C CA . ASN A 1 74 ? -2.913 2.939 13.140 1.00 94.25 74 ASN A CA 1
ATOM 613 C C . ASN A 1 74 ? -1.781 1.923 13.385 1.00 94.25 74 ASN A C 1
ATOM 615 O O . ASN A 1 74 ? -1.530 1.488 14.510 1.00 94.25 74 ASN A O 1
ATOM 619 N N . GLU A 1 75 ? -1.133 1.500 12.302 1.00 94.69 75 GLU A N 1
ATOM 620 C CA . GLU A 1 75 ? -0.0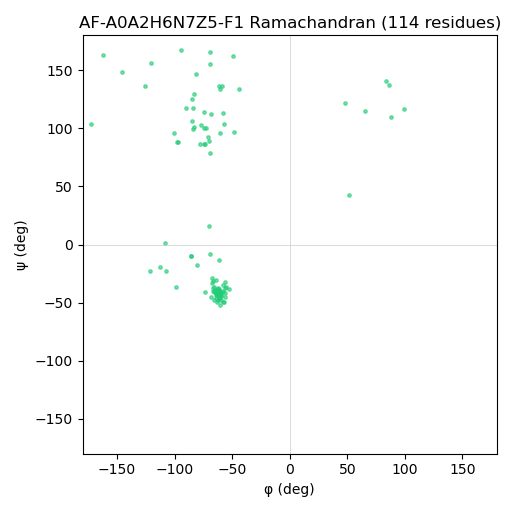16 0.558 12.301 1.00 94.69 75 GLU A CA 1
ATOM 621 C C . GLU A 1 75 ? 0.967 0.928 11.192 1.00 94.69 75 GLU A C 1
ATOM 623 O O . GLU A 1 75 ? 0.573 1.437 10.148 1.00 94.69 75 GLU A O 1
ATOM 628 N N . GLN A 1 76 ? 2.258 0.673 11.393 1.00 93.12 76 GLN A N 1
ATOM 629 C CA . GLN A 1 76 ? 3.254 0.987 10.377 1.00 93.12 76 GLN A CA 1
ATOM 630 C C . GLN A 1 76 ? 3.222 -0.067 9.261 1.00 93.12 76 GLN A C 1
ATOM 632 O O . GLN A 1 76 ? 3.783 -1.153 9.412 1.00 93.12 76 GLN A O 1
ATOM 637 N N . ILE A 1 77 ? 2.623 0.270 8.119 1.00 93.38 77 ILE A N 1
ATOM 638 C CA . ILE A 1 77 ? 2.699 -0.556 6.913 1.00 93.38 77 ILE A CA 1
ATOM 639 C C . ILE A 1 77 ? 3.994 -0.203 6.186 1.00 93.38 77 ILE A C 1
ATOM 641 O O . ILE A 1 77 ? 4.206 0.937 5.772 1.00 93.38 77 ILE A O 1
ATOM 645 N N . THR A 1 78 ? 4.889 -1.178 6.050 1.00 88.19 78 THR A N 1
ATOM 646 C CA . THR A 1 78 ? 6.114 -1.035 5.255 1.00 88.19 78 THR A CA 1
ATOM 647 C C . THR A 1 78 ? 6.197 -2.153 4.241 1.00 88.19 78 THR A C 1
ATOM 649 O O . THR A 1 78 ? 5.943 -3.313 4.556 1.00 88.19 78 THR A O 1
ATOM 652 N N . TYR A 1 79 ? 6.573 -1.791 3.021 1.00 84.25 79 TYR A N 1
ATOM 653 C CA . TYR A 1 79 ? 6.996 -2.754 2.025 1.00 84.25 79 TYR A CA 1
ATOM 654 C C . TYR A 1 79 ? 8.502 -2.942 2.171 1.00 84.25 79 TYR A C 1
ATOM 656 O O . TYR A 1 79 ? 9.259 -1.975 2.060 1.00 84.25 79 TYR A O 1
ATOM 664 N N . LYS A 1 80 ? 8.929 -4.162 2.497 1.00 74.56 80 LYS A N 1
ATOM 665 C CA . LYS A 1 80 ? 10.345 -4.513 2.519 1.00 74.56 80 LYS A CA 1
ATOM 666 C C . LYS A 1 80 ? 10.721 -4.889 1.097 1.00 74.56 80 LYS A C 1
ATOM 668 O O . LYS A 1 80 ? 10.314 -5.943 0.631 1.00 74.56 80 LYS A O 1
ATOM 673 N N . GLU A 1 81 ? 11.455 -4.009 0.430 1.00 60.09 81 GLU A N 1
ATOM 674 C CA . GLU A 1 81 ? 12.115 -4.347 -0.827 1.00 60.09 81 GLU A CA 1
ATOM 675 C C . GLU A 1 81 ? 13.033 -5.533 -0.540 1.00 60.09 81 GLU A C 1
ATOM 677 O O . GLU A 1 81 ? 13.962 -5.423 0.275 1.00 60.09 81 GLU A O 1
ATOM 682 N N . ASP A 1 82 ? 12.713 -6.689 -1.117 1.00 55.09 82 ASP A N 1
ATOM 683 C CA . ASP A 1 82 ? 13.458 -7.910 -0.864 1.00 55.09 82 ASP A CA 1
ATOM 684 C C . ASP A 1 82 ? 14.825 -7.745 -1.537 1.00 55.09 82 ASP A C 1
ATOM 686 O O . ASP A 1 82 ? 15.040 -8.032 -2.712 1.00 55.09 82 ASP A O 1
ATOM 690 N N . SER A 1 83 ? 15.778 -7.194 -0.783 1.00 45.12 83 SER A N 1
ATOM 691 C CA . SER A 1 83 ? 17.138 -6.880 -1.237 1.00 45.12 83 SER A CA 1
ATOM 692 C C . SER A 1 83 ? 17.985 -8.138 -1.477 1.00 45.12 83 SER A C 1
ATOM 694 O O . SER A 1 83 ? 19.211 -8.054 -1.601 1.00 45.12 83 SER A O 1
ATOM 696 N N . ALA A 1 84 ? 17.358 -9.313 -1.575 1.00 44.84 84 ALA A N 1
ATOM 697 C CA . ALA A 1 84 ? 17.960 -10.506 -2.135 1.00 44.84 84 ALA A CA 1
ATOM 698 C C . ALA A 1 84 ? 18.133 -10.306 -3.648 1.00 44.84 84 ALA A C 1
ATOM 700 O O . ALA A 1 84 ? 17.377 -10.807 -4.478 1.00 44.84 84 ALA A O 1
ATOM 701 N N . LYS A 1 85 ? 19.180 -9.555 -4.002 1.00 46.91 85 LYS A N 1
ATOM 702 C CA . LYS A 1 85 ? 19.814 -9.579 -5.317 1.00 46.91 85 LYS A CA 1
ATOM 703 C C . LYS A 1 85 ? 20.059 -11.040 -5.697 1.00 46.91 85 LYS A C 1
ATOM 705 O O . LYS A 1 85 ? 21.066 -11.621 -5.301 1.00 46.91 85 LYS A O 1
ATOM 710 N N . HIS A 1 86 ? 19.163 -11.636 -6.470 1.00 42.75 86 HIS A N 1
ATOM 711 C CA . HIS A 1 86 ? 19.520 -12.795 -7.266 1.00 42.75 86 HIS A CA 1
ATOM 712 C C . HIS A 1 86 ? 20.348 -12.274 -8.448 1.00 42.75 86 HIS A C 1
ATOM 714 O O . HIS A 1 86 ? 19.818 -11.501 -9.251 1.00 42.75 86 HIS A O 1
ATOM 720 N N . PRO A 1 87 ? 21.648 -12.618 -8.557 1.00 40.56 87 PRO A N 1
ATOM 721 C CA . PRO A 1 87 ? 22.387 -12.359 -9.781 1.00 40.56 87 PRO A CA 1
ATOM 722 C C . PRO A 1 87 ? 21.709 -13.143 -10.908 1.00 40.56 87 PRO A C 1
ATOM 724 O O . PRO A 1 87 ? 21.271 -14.277 -10.711 1.00 40.56 87 PRO A O 1
ATOM 727 N N . GLY A 1 88 ? 21.556 -12.471 -12.046 1.00 51.00 88 GLY A N 1
ATOM 728 C CA . GLY A 1 88 ? 20.664 -12.838 -13.136 1.00 51.00 88 GLY A CA 1
ATOM 729 C C . GLY A 1 88 ? 20.663 -14.314 -13.520 1.00 51.00 88 GLY A C 1
ATOM 730 O O . GLY A 1 88 ? 21.700 -14.926 -13.761 1.00 51.00 88 GLY A O 1
ATOM 731 N N . VAL A 1 89 ? 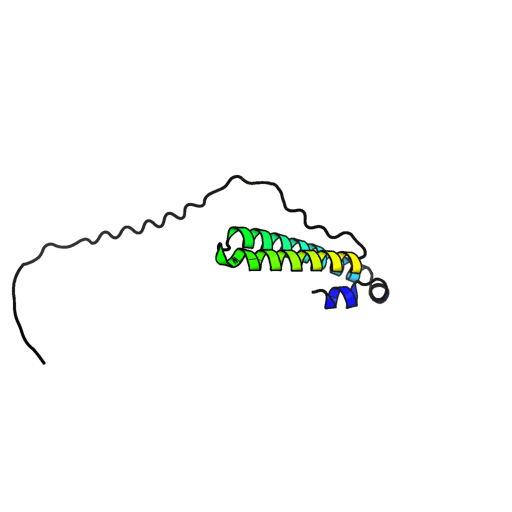19.456 -14.846 -13.677 1.00 45.84 89 VAL A N 1
ATOM 732 C CA . VAL A 1 89 ? 19.220 -15.924 -14.631 1.00 45.84 89 VAL A CA 1
ATOM 733 C C . VAL A 1 89 ? 18.687 -15.246 -15.886 1.00 45.84 89 VAL A C 1
ATOM 735 O O . VAL A 1 89 ? 17.483 -15.036 -16.035 1.00 45.84 89 VAL A O 1
ATOM 738 N N . GLU A 1 90 ? 19.604 -14.835 -16.767 1.00 45.75 90 GLU A N 1
ATOM 739 C CA . GLU A 1 90 ? 19.260 -14.503 -18.148 1.00 45.75 90 GLU A CA 1
ATOM 740 C C . GLU A 1 90 ? 18.590 -15.734 -18.762 1.00 45.75 90 GLU A C 1
ATOM 742 O O . GLU A 1 90 ? 19.227 -16.738 -19.080 1.00 45.75 90 GLU A O 1
ATOM 747 N N . THR A 1 91 ? 17.267 -15.680 -18.891 1.00 47.38 91 THR A N 1
ATOM 748 C CA . THR A 1 91 ? 16.526 -16.694 -19.633 1.00 47.38 91 THR A CA 1
ATOM 749 C C . THR A 1 91 ? 16.709 -16.368 -21.109 1.00 47.38 91 THR A C 1
ATOM 751 O O . THR A 1 91 ? 15.923 -15.632 -21.703 1.00 47.38 91 THR A O 1
ATOM 754 N N . HIS A 1 92 ? 17.800 -16.866 -21.693 1.00 47.97 92 HIS A N 1
ATOM 755 C CA . HIS A 1 92 ? 18.014 -16.847 -23.134 1.00 47.97 92 HIS A CA 1
ATOM 756 C C . HIS A 1 92 ? 16.897 -17.644 -23.818 1.00 47.97 92 HIS A C 1
ATOM 758 O O . HIS A 1 92 ? 16.979 -18.862 -23.970 1.00 47.97 92 HIS A O 1
ATOM 764 N N . TYR A 1 93 ? 15.850 -16.960 -24.276 1.00 42.00 93 TYR A N 1
ATOM 765 C CA . TYR A 1 93 ? 14.938 -17.519 -25.266 1.00 42.00 93 TYR A CA 1
ATOM 766 C C . TYR A 1 93 ? 15.644 -17.520 -26.625 1.00 42.00 93 TYR A C 1
ATOM 768 O O . TYR A 1 93 ? 15.552 -16.582 -27.415 1.00 42.00 93 TYR A O 1
ATOM 776 N N . SER A 1 94 ? 16.398 -18.584 -26.890 1.00 44.84 94 SER A N 1
ATOM 777 C CA . SER A 1 94 ? 16.956 -18.869 -28.208 1.00 44.84 94 SER A CA 1
ATOM 778 C C . SER A 1 94 ? 15.829 -19.292 -29.153 1.00 44.84 94 SER A C 1
ATOM 780 O O . SER A 1 94 ? 15.485 -20.469 -29.248 1.00 44.84 94 SER A O 1
ATOM 782 N N . HIS A 1 95 ? 15.245 -18.347 -29.889 1.00 47.62 95 HIS A N 1
ATOM 783 C CA . HIS A 1 95 ? 14.428 -18.686 -31.052 1.00 47.62 95 HIS A CA 1
ATOM 784 C C . HIS A 1 95 ? 15.337 -19.105 -32.213 1.00 47.62 95 HIS A C 1
ATOM 786 O O . HIS A 1 95 ? 15.703 -18.303 -33.067 1.00 47.62 95 HIS A O 1
ATOM 792 N N . ALA A 1 96 ? 15.696 -20.387 -32.255 1.00 47.50 96 ALA A N 1
ATOM 793 C CA . ALA A 1 96 ? 16.209 -21.013 -33.464 1.00 47.50 96 ALA A CA 1
ATOM 794 C C . ALA A 1 96 ? 15.019 -21.460 -34.328 1.00 47.50 96 ALA A C 1
ATOM 796 O O . ALA A 1 96 ? 14.433 -22.513 -34.091 1.00 47.50 96 ALA A O 1
ATOM 797 N N . ILE A 1 97 ? 14.658 -20.674 -35.345 1.00 53.12 97 ILE A N 1
ATOM 798 C CA . ILE A 1 97 ? 13.829 -21.172 -36.450 1.00 53.12 97 ILE A CA 1
ATOM 799 C C . ILE A 1 97 ? 14.766 -21.471 -37.617 1.00 53.12 97 ILE A C 1
ATOM 801 O O . ILE A 1 97 ? 15.131 -20.593 -38.395 1.00 53.12 97 ILE A O 1
ATOM 805 N N . SER A 1 98 ? 15.159 -22.739 -37.726 1.00 44.59 98 SER A N 1
ATOM 806 C CA . SER A 1 98 ? 15.798 -23.272 -38.927 1.00 44.59 98 SER A CA 1
ATOM 807 C C . SER A 1 98 ? 14.772 -23.301 -40.058 1.00 44.59 98 SER A C 1
ATOM 809 O O . SER A 1 98 ? 13.814 -24.068 -40.012 1.00 44.59 98 SER A O 1
ATOM 811 N N . ARG A 1 99 ? 14.965 -22.476 -41.091 1.00 40.09 99 ARG A N 1
ATOM 812 C CA . ARG A 1 99 ? 14.285 -22.644 -42.381 1.00 40.09 99 ARG A CA 1
ATOM 813 C C . ARG A 1 99 ? 15.223 -23.360 -43.343 1.00 40.09 99 ARG A C 1
ATOM 815 O O . ARG A 1 99 ? 15.959 -22.731 -44.092 1.00 40.09 99 ARG A O 1
ATOM 822 N N . THR A 1 100 ? 15.188 -24.688 -43.326 1.00 38.62 100 THR A N 1
ATOM 823 C CA . THR A 1 100 ? 15.683 -25.504 -44.437 1.00 38.62 100 THR A CA 1
ATOM 824 C C . THR A 1 100 ? 14.663 -25.420 -45.571 1.00 38.62 100 THR A C 1
ATOM 826 O O . THR A 1 100 ? 13.622 -26.073 -45.522 1.00 38.62 100 THR A O 1
ATOM 829 N N . ILE A 1 101 ? 14.928 -24.592 -46.582 1.00 46.22 101 ILE A N 1
ATOM 830 C CA . ILE A 1 101 ? 14.222 -24.695 -47.862 1.00 46.22 101 ILE A CA 1
ATOM 831 C C . ILE A 1 101 ? 14.947 -25.777 -48.659 1.00 46.22 101 ILE A C 1
ATOM 833 O O . ILE A 1 101 ? 16.025 -25.556 -49.204 1.00 46.22 101 ILE A O 1
ATOM 837 N N . THR A 1 102 ? 14.367 -26.972 -48.682 1.00 39.53 102 THR A N 1
ATOM 838 C CA . THR A 1 102 ? 14.752 -28.042 -49.601 1.00 39.53 102 THR A CA 1
ATOM 839 C C . THR A 1 102 ? 14.259 -27.653 -50.994 1.00 39.53 102 THR A C 1
ATOM 841 O O . THR A 1 102 ? 13.073 -27.766 -51.290 1.00 39.53 102 THR A O 1
ATOM 844 N N . ALA A 1 103 ? 15.154 -27.141 -51.838 1.00 40.12 103 ALA A N 1
ATOM 845 C CA . ALA A 1 103 ? 14.875 -26.904 -53.251 1.00 40.12 103 ALA A CA 1
ATOM 846 C C . ALA A 1 103 ? 15.078 -28.208 -54.052 1.00 40.12 103 ALA A C 1
ATOM 848 O O . ALA A 1 103 ? 16.135 -28.830 -53.914 1.00 40.12 103 ALA A O 1
ATOM 849 N N . PRO A 1 104 ? 14.123 -28.638 -54.896 1.00 47.28 104 PRO A N 1
ATOM 850 C CA . PRO A 1 104 ? 14.381 -29.649 -55.914 1.00 47.28 104 PRO A CA 1
ATOM 851 C C . PRO A 1 104 ? 15.036 -29.007 -57.157 1.00 47.28 104 PRO A C 1
ATOM 853 O O . PRO A 1 104 ? 14.729 -27.857 -57.482 1.00 47.28 104 PRO A O 1
ATOM 856 N N . PRO A 1 105 ? 15.926 -29.714 -57.879 1.00 43.22 105 PRO A N 1
ATOM 857 C CA . PRO A 1 105 ? 16.537 -29.199 -59.096 1.00 43.22 105 PRO A CA 1
ATOM 858 C C . PRO A 1 105 ? 15.612 -29.475 -60.287 1.00 43.22 105 PRO A C 1
ATOM 860 O O . PRO A 1 105 ? 15.232 -30.620 -60.528 1.00 43.22 105 PRO A O 1
ATOM 863 N N . GLY A 1 106 ? 15.249 -28.449 -61.056 1.00 38.38 106 GLY A N 1
ATOM 864 C CA . GLY A 1 106 ? 14.404 -28.659 -62.229 1.00 38.38 106 GLY A CA 1
ATOM 865 C C . GLY A 1 106 ? 14.220 -27.433 -63.112 1.00 38.38 106 GLY A C 1
ATOM 866 O O . GLY A 1 106 ? 13.405 -26.573 -62.811 1.00 38.38 106 GLY A O 1
ATOM 867 N N . SER A 1 107 ? 14.938 -27.452 -64.239 1.00 40.31 107 SER A N 1
ATOM 868 C CA . SER A 1 107 ? 14.668 -26.789 -65.529 1.00 40.31 107 SER A CA 1
ATOM 869 C C . SER A 1 107 ? 14.664 -25.254 -65.627 1.00 40.31 107 SER A C 1
ATOM 871 O O . SER A 1 107 ? 13.798 -24.549 -65.123 1.00 40.31 107 SER A O 1
ATOM 873 N N . LEU A 1 108 ? 15.645 -24.792 -66.407 1.00 41.84 108 LEU A N 1
ATOM 874 C CA . LEU A 1 108 ? 15.805 -23.482 -67.033 1.00 41.84 10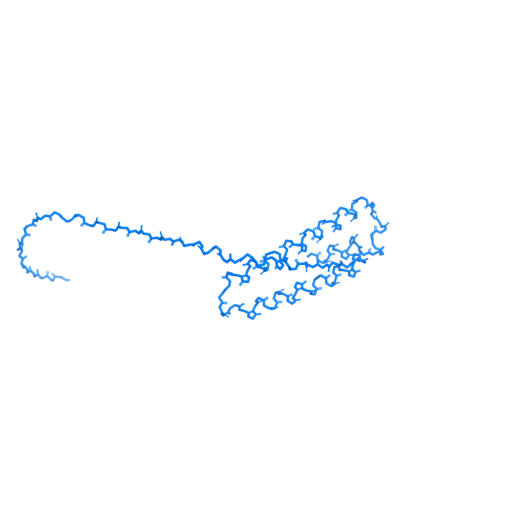8 LEU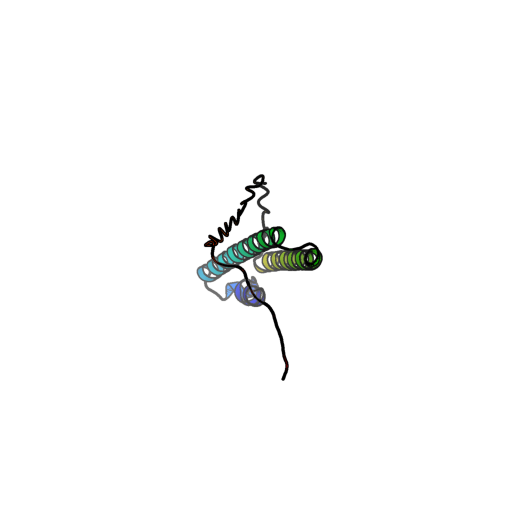 A CA 1
ATOM 875 C C . LEU A 1 108 ? 14.778 -23.225 -68.162 1.00 41.84 108 LEU A C 1
ATOM 877 O O . LEU A 1 108 ? 14.270 -24.176 -68.754 1.00 41.84 108 LEU A O 1
ATOM 881 N N . LEU A 1 109 ? 14.699 -21.938 -68.556 1.00 35.16 109 LEU A N 1
ATOM 882 C CA . LEU A 1 109 ? 14.083 -21.336 -69.765 1.00 35.16 109 LEU A CA 1
ATOM 883 C C . LEU A 1 109 ? 12.559 -21.086 -69.634 1.00 35.16 109 LEU A C 1
ATOM 885 O O . LEU A 1 109 ? 11.857 -21.898 -69.058 1.00 35.16 109 LEU A O 1
ATOM 889 N N . SER A 1 110 ? 11.937 -20.005 -70.118 1.00 36.97 110 SER A N 1
ATOM 890 C CA . SER A 1 110 ? 12.301 -18.988 -71.110 1.00 36.97 110 SER A CA 1
ATOM 891 C C . SER A 1 110 ? 11.404 -17.739 -70.961 1.00 36.97 110 SER A C 1
ATOM 893 O O . SER A 1 110 ? 10.335 -17.788 -70.362 1.00 36.97 110 SER A O 1
ATOM 895 N N . SER A 1 111 ? 11.876 -16.653 -71.563 1.00 39.34 111 SER A N 1
ATOM 896 C CA . SER A 1 111 ? 11.372 -15.287 -71.713 1.00 39.34 111 SER A CA 1
ATOM 897 C C . SER A 1 111 ? 9.926 -15.028 -72.194 1.00 39.34 111 SER A C 1
ATOM 899 O O . SER A 1 111 ? 9.354 -15.806 -72.950 1.00 39.34 111 SER A O 1
ATOM 901 N N . ASN A 1 112 ? 9.523 -13.774 -71.912 1.00 37.34 112 ASN A N 1
ATOM 902 C CA . ASN A 1 112 ? 8.761 -12.794 -72.719 1.00 37.34 112 ASN A CA 1
ATOM 903 C C . ASN A 1 112 ? 7.239 -12.584 -72.521 1.00 37.34 112 ASN A C 1
ATOM 905 O O . ASN A 1 112 ? 6.423 -13.410 -72.901 1.00 37.34 112 ASN A O 1
ATOM 909 N N . ALA A 1 113 ? 6.955 -11.338 -72.103 1.00 42.19 113 ALA A N 1
ATOM 910 C CA . ALA A 1 113 ? 6.086 -10.324 -72.726 1.00 42.19 113 ALA A CA 1
ATOM 911 C C . ALA A 1 113 ? 4.560 -10.257 -72.465 1.00 42.19 113 ALA A C 1
ATOM 913 O O . ALA A 1 113 ? 3.828 -11.234 -72.545 1.00 42.19 113 ALA A O 1
ATOM 914 N N . ASP A 1 114 ? 4.169 -8.985 -72.283 1.00 38.28 114 ASP A N 1
ATOM 915 C CA . ASP A 1 114 ? 2.931 -8.272 -72.638 1.00 38.28 114 ASP A CA 1
ATOM 916 C C . ASP A 1 114 ? 1.692 -8.225 -71.717 1.00 38.28 114 ASP A C 1
ATOM 918 O O . ASP A 1 114 ? 0.949 -9.182 -71.538 1.00 38.28 114 ASP A O 1
ATOM 922 N N . ILE A 1 115 ? 1.497 -7.002 -71.189 1.00 39.94 115 ILE A N 1
ATOM 923 C CA . ILE A 1 115 ? 0.345 -6.087 -71.348 1.00 39.94 115 ILE A CA 1
ATOM 924 C C . ILE A 1 115 ? -1.079 -6.641 -71.166 1.00 39.94 115 ILE A C 1
ATOM 926 O O . ILE A 1 115 ? -1.595 -7.420 -71.966 1.00 39.94 115 ILE A O 1
ATOM 930 N N . SER A 1 116 ? -1.788 -6.028 -70.212 1.00 46.53 116 SER A N 1
ATOM 931 C CA . SER A 1 116 ? -3.048 -5.295 -70.437 1.00 46.53 116 SER A CA 1
ATOM 932 C C . SER A 1 116 ? -3.200 -4.195 -69.390 1.00 46.53 116 SER A C 1
ATOM 934 O O . SER A 1 116 ? -2.781 -4.435 -68.236 1.00 46.53 116 SER A O 1
#

Secondary structure (DSSP, 8-state):
-HHHHHHHHSHHHHTTS-HHHHHHHHHHHHHHHHHHHHHHHHHHHH--GGGHHHHHHHHHHHHHHHHHHHHHHTS---------------------------PPP-----------

Organism: NCBI:txid3147026

InterPro domains:
  IPR026791 Dedicator of cytokinesis [PTHR23317] (1-76)
  IPR027357 DOCKER domain [PS51651] (1-78)
  IPR043162 Dedicator of cytokinesis, C-terminal, lobe C [G3DSA:1.20.58.740] (1-76)
  IPR046773 DOCKER, Lobe C [PF20421] (1-71)

Mean predicted aligned error: 13.81 Å

Solvent-accessible surface area 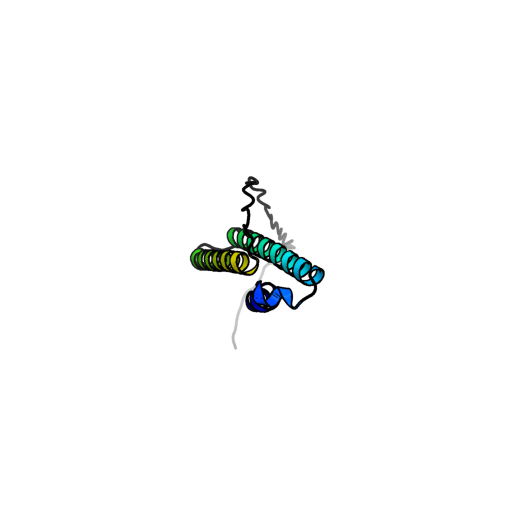(backbone atoms only — not comparable to full-atom values): 7537 Å² total; per-residue (Å²): 114,64,71,58,43,53,64,45,43,19,73,91,40,29,77,79,52,60,66,70,58,46,51,49,52,53,50,53,52,51,54,48,51,49,52,54,52,53,51,50,57,56,44,67,76,69,60,55,84,94,44,49,68,60,52,52,52,51,50,50,55,50,53,53,50,36,51,52,50,16,64,35,63,74,44,91,62,76,82,77,78,75,81,73,78,71,79,81,82,81,78,77,81,77,83,80,80,83,79,82,79,86,77,82,92,78,83,84,87,82,87,85,87,82,90,132

Radius of gyration: 28.91 Å; Cα contacts (8 Å, |Δi|>4): 49; chains: 1; bounding box: 42×38×89 Å

pLDDT: mean 79.85, std 24.38, range [35.16, 98.25]

Nearest PDB structures (foldseek):
  6tkz-assembly2_B  TM=9.974E-01  e=3.076E-08  Homo sapiens
  6tkz-assembly1_A  TM=1.002E+00  e=8.146E-08  Homo sapiens
  8i5f-assembly1_B  TM=9.877E-01  e=1.039E-07  Mus musculus
  8i5v-assembly1_A  TM=9.743E-01  e=6.453E-07  Mus musculus

Sequence (116 aa):
PMAYARAFLEETNAKKYPDNQVKLLKEIFRQFAEACGQALEVNERLIKEDQLEYQEEMKSHYKNMLRELSEVMNEQITYKEDSAKHPGVETHYSHAISRTITAPPGSLLSSNADIS